Protein AF-A0A962X8R1-F1 (afdb_monomer_lite)

Foldseek 3Di:
DPPLVVQCVVPVVCPVVVVVLVVVLVVVCVVAVLSQLVSLLVCCVNPVVPHDCPGLLNCCLVCVVVLVVVLVVLVVVVVVVDDPPDQQDDQPVLLVQLVQFDPVQQPPVDDNRPRLLSSLLLSVLSCVLVVNDDDPSNVVSSVVSCVVPVSSNRSSNSSNNSNSSSPPDPPD

pLDDT: mean 87.96, std 12.09, range [35.25, 98.38]

Structure (mmCIF, N/CA/C/O backbone):
data_AF-A0A962X8R1-F1
#
_entry.id   AF-A0A962X8R1-F1
#
loop_
_atom_site.group_PDB
_atom_site.id
_atom_site.type_symbol
_atom_site.label_atom_id
_atom_site.label_alt_id
_atom_site.label_comp_id
_atom_site.label_asym_id
_atom_site.label_entity_id
_atom_site.label_seq_id
_atom_site.pdbx_PDB_ins_code
_atom_site.Cartn_x
_atom_site.Cartn_y
_atom_site.Cartn_z
_atom_site.occupancy
_atom_site.B_is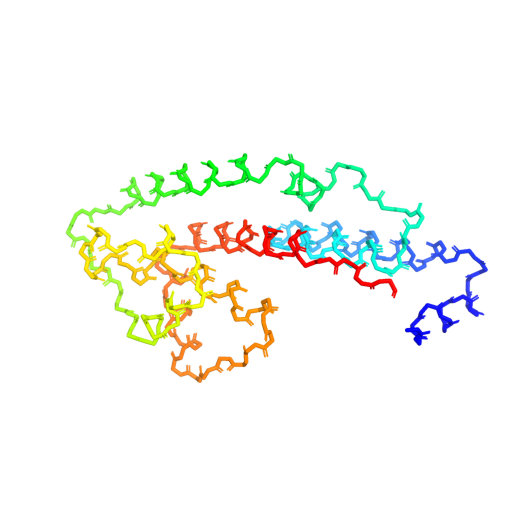o_or_equiv
_atom_site.auth_seq_id
_atom_site.auth_comp_id
_atom_site.auth_asym_id
_atom_site.auth_atom_id
_atom_site.pdbx_PDB_model_num
ATOM 1 N N . SER A 1 1 ? -24.351 4.141 10.937 1.00 50.09 1 SER A N 1
ATOM 2 C CA . SER A 1 1 ? -25.273 4.051 12.088 1.00 50.09 1 SER A CA 1
ATOM 3 C C . SER A 1 1 ? -26.115 2.765 12.162 1.00 50.09 1 SER A C 1
ATOM 5 O O . SER A 1 1 ? -26.732 2.563 13.192 1.00 50.09 1 SER A O 1
ATOM 7 N N . GLY A 1 2 ? -26.139 1.856 11.169 1.00 61.88 2 GLY A N 1
ATOM 8 C CA . GLY A 1 2 ? -26.997 0.649 11.235 1.00 61.88 2 GLY A CA 1
ATOM 9 C C . GLY A 1 2 ? -26.432 -0.551 12.012 1.00 61.88 2 GLY A C 1
ATOM 10 O O . GLY A 1 2 ? -27.167 -1.223 12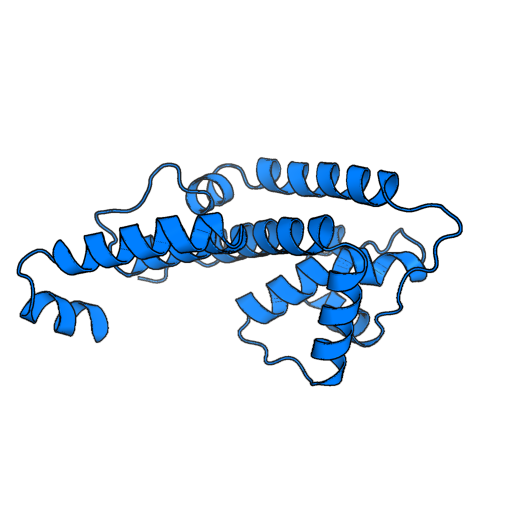.723 1.00 61.88 2 GLY A O 1
ATOM 11 N N . LEU A 1 3 ? -25.124 -0.814 11.910 1.00 58.62 3 LEU A N 1
ATOM 12 C CA . LEU A 1 3 ? -24.514 -2.001 12.521 1.00 58.62 3 LEU A CA 1
ATOM 13 C C . LEU A 1 3 ? -24.439 -1.889 14.053 1.00 58.62 3 LEU A C 1
ATOM 15 O O . LEU A 1 3 ? -24.812 -2.814 14.752 1.00 58.62 3 LEU A O 1
ATOM 19 N N . GLN A 1 4 ? -24.021 -0.739 14.581 1.00 55.81 4 GLN A N 1
ATOM 20 C CA . GLN A 1 4 ? -23.854 -0.523 16.024 1.00 55.81 4 GLN A CA 1
ATOM 21 C C . GLN A 1 4 ? -25.182 -0.629 16.797 1.00 55.81 4 GLN A C 1
ATOM 23 O O . GLN A 1 4 ? -25.224 -1.244 17.855 1.00 55.81 4 GLN A O 1
ATOM 28 N N . ALA A 1 5 ? -26.273 -0.099 16.229 1.00 61.47 5 ALA A N 1
ATOM 29 C CA . ALA A 1 5 ? -27.613 -0.204 16.805 1.00 61.47 5 ALA A CA 1
ATOM 30 C C . ALA A 1 5 ? -28.129 -1.653 16.803 1.00 61.47 5 ALA A C 1
ATOM 32 O O . ALA A 1 5 ? -28.605 -2.130 17.825 1.00 61.47 5 ALA A O 1
ATOM 33 N N . ALA A 1 6 ? -27.947 -2.380 15.694 1.00 60.59 6 ALA A N 1
ATOM 34 C CA . ALA A 1 6 ? -28.321 -3.793 15.604 1.00 60.59 6 ALA A CA 1
ATOM 35 C C . ALA A 1 6 ? -27.507 -4.695 16.556 1.00 60.59 6 ALA A C 1
ATOM 37 O O . ALA A 1 6 ? -27.983 -5.741 16.984 1.00 60.59 6 ALA A O 1
ATOM 38 N N . LEU A 1 7 ? -26.274 -4.300 16.883 1.00 56.59 7 LEU A N 1
ATOM 39 C CA . LEU A 1 7 ? -25.397 -5.035 17.796 1.00 56.59 7 LEU A CA 1
ATOM 40 C C . LEU A 1 7 ? -25.708 -4.754 19.274 1.00 56.59 7 LEU A C 1
ATOM 42 O O . LEU A 1 7 ? -25.634 -5.674 20.085 1.00 56.59 7 LEU A O 1
ATOM 46 N N . ALA A 1 8 ? -26.103 -3.524 19.613 1.00 59.22 8 ALA A N 1
ATOM 47 C CA . ALA A 1 8 ? -26.504 -3.141 20.969 1.00 59.22 8 ALA A CA 1
ATOM 48 C C . ALA A 1 8 ? -27.806 -3.826 21.436 1.00 59.22 8 ALA A C 1
ATOM 50 O O . ALA A 1 8 ? -28.023 -3.982 22.633 1.00 59.22 8 ALA A O 1
ATOM 51 N N . GLU A 1 9 ? -28.663 -4.270 20.509 1.00 59.50 9 GLU A N 1
ATOM 52 C CA . GLU A 1 9 ? -29.894 -5.014 20.826 1.00 59.50 9 GLU A CA 1
ATOM 53 C C . GLU A 1 9 ? -29.645 -6.474 21.256 1.00 59.50 9 GLU A C 1
ATOM 55 O O . GLU A 1 9 ? -30.523 -7.091 21.859 1.00 59.50 9 GLU A O 1
ATOM 60 N N . ILE A 1 10 ? -28.469 -7.039 20.958 1.00 57.94 10 ILE A N 1
ATOM 61 C CA . ILE A 1 10 ? -28.129 -8.449 21.234 1.00 57.94 10 ILE A CA 1
ATOM 62 C C . ILE A 1 10 ? -27.206 -8.579 22.454 1.00 57.94 10 ILE A C 1
ATOM 64 O O . ILE A 1 10 ? -27.212 -9.611 23.125 1.00 57.94 10 ILE A O 1
ATOM 68 N N . ASP A 1 11 ? -26.421 -7.543 22.748 1.00 58.12 11 ASP A N 1
ATOM 69 C CA . ASP A 1 11 ? -25.412 -7.558 23.798 1.00 58.12 11 ASP A CA 1
ATOM 70 C C . ASP A 1 11 ? -25.280 -6.167 24.423 1.00 58.12 11 ASP A C 1
ATOM 72 O O . ASP A 1 11 ? -24.819 -5.223 23.780 1.00 58.12 11 ASP A O 1
ATOM 76 N N . THR A 1 12 ? -25.718 -6.047 25.676 1.00 58.16 12 THR A N 1
ATOM 77 C CA . THR A 1 12 ? -26.008 -4.776 26.359 1.00 58.16 12 THR A CA 1
ATOM 78 C C . THR A 1 12 ? -24.807 -3.821 26.445 1.00 58.16 12 THR A C 1
ATOM 80 O O . THR A 1 12 ? -25.022 -2.618 26.543 1.00 58.16 12 THR A O 1
ATOM 83 N N . ASP A 1 13 ? -23.572 -4.335 26.334 1.00 61.31 13 ASP A N 1
ATOM 84 C CA . ASP A 1 13 ? -22.315 -3.557 26.341 1.00 61.31 13 ASP A CA 1
ATOM 85 C C . ASP A 1 13 ? -21.414 -3.806 25.105 1.00 61.31 13 ASP A C 1
ATOM 87 O O . ASP A 1 13 ? -20.296 -3.285 25.017 1.00 61.31 13 ASP A O 1
ATOM 91 N N . GLY A 1 14 ? -21.870 -4.609 24.134 1.00 70.12 14 GLY A N 1
ATOM 92 C CA . GLY A 1 14 ? -21.111 -4.951 22.922 1.00 70.12 14 GLY A CA 1
ATOM 93 C C . GLY A 1 14 ? -19.829 -5.772 23.148 1.00 70.12 14 GLY A C 1
ATOM 94 O O . GLY A 1 14 ? -18.993 -5.851 22.244 1.00 70.12 14 GLY A O 1
ATOM 95 N N . GLU A 1 15 ? -19.652 -6.382 24.322 1.00 79.50 15 GLU A N 1
ATOM 96 C CA . GLU A 1 15 ? -18.488 -7.197 24.699 1.00 79.50 15 GLU A CA 1
ATOM 97 C C . GLU A 1 15 ? -18.299 -8.444 23.828 1.00 79.50 15 GLU A C 1
ATOM 99 O O . GLU A 1 15 ? -17.192 -8.745 23.379 1.00 79.50 15 GLU A O 1
ATOM 104 N N . ILE A 1 16 ? -19.376 -9.168 23.536 1.00 80.94 16 ILE A N 1
ATOM 105 C CA . ILE A 1 16 ? -19.388 -10.337 22.655 1.00 80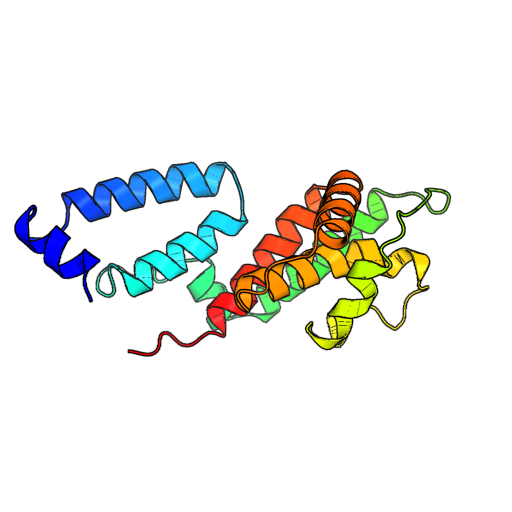.94 16 ILE A CA 1
ATOM 106 C C . ILE A 1 16 ? -18.917 -9.913 21.267 1.00 80.94 16 ILE A C 1
ATOM 108 O O . ILE A 1 16 ? -18.019 -10.528 20.694 1.00 80.94 16 ILE A O 1
ATOM 112 N N . VAL A 1 17 ? -19.460 -8.821 20.739 1.00 82.00 17 VAL A N 1
ATOM 113 C CA . VAL A 1 17 ? -19.092 -8.316 19.412 1.00 82.00 17 VAL A CA 1
ATOM 114 C C . VAL A 1 17 ? -17.636 -7.869 19.389 1.00 82.00 17 VAL A C 1
ATOM 116 O O . VAL A 1 17 ? -16.892 -8.225 18.472 1.00 82.00 17 VAL A O 1
ATOM 119 N N . PHE A 1 18 ? -17.213 -7.119 20.403 1.00 85.81 18 PHE A N 1
ATOM 120 C CA . PHE A 1 18 ? -15.839 -6.661 20.520 1.00 85.81 18 PHE A CA 1
ATOM 121 C C . PHE A 1 18 ? -14.864 -7.835 20.657 1.00 85.81 18 PHE A C 1
ATOM 123 O O . PHE A 1 18 ? -13.834 -7.844 19.990 1.00 85.81 18 PHE A O 1
ATOM 130 N N . SER A 1 19 ? -15.192 -8.868 21.436 1.00 86.12 19 SER A N 1
ATOM 131 C CA . SER A 1 19 ? -14.353 -10.066 21.580 1.00 86.12 19 SER A CA 1
ATOM 132 C C . SER A 1 19 ? -14.230 -10.863 20.273 1.00 86.12 19 SER A C 1
ATOM 134 O O . SER A 1 19 ? -13.137 -11.323 19.924 1.00 86.12 19 SER A O 1
ATOM 136 N N . VAL A 1 20 ? -15.313 -10.966 19.490 1.00 87.50 20 VAL A N 1
ATOM 137 C CA . VAL A 1 20 ? -15.279 -11.553 18.140 1.00 87.50 20 VAL A CA 1
ATOM 138 C C . VAL A 1 20 ? -14.415 -10.705 17.208 1.00 87.50 20 VAL A C 1
ATOM 140 O O . VAL A 1 20 ? -13.609 -11.260 16.456 1.00 87.50 20 VAL A O 1
ATOM 143 N N . PHE A 1 21 ? -14.545 -9.377 17.274 1.00 89.06 21 PHE A N 1
ATOM 144 C CA . PHE A 1 21 ? -13.721 -8.452 16.503 1.00 89.06 21 PHE A CA 1
ATOM 145 C C . PHE A 1 21 ? -12.235 -8.574 16.866 1.00 89.06 21 PHE A C 1
ATOM 147 O O . PHE A 1 21 ? -11.417 -8.712 15.963 1.00 89.06 21 PHE A O 1
ATOM 154 N N . GLN A 1 22 ? -11.877 -8.619 18.153 1.00 89.44 22 GLN A N 1
ATOM 155 C CA . GLN A 1 22 ? -10.490 -8.807 18.596 1.00 89.44 22 GLN A CA 1
ATOM 156 C C . GLN A 1 22 ? -9.928 -10.149 18.125 1.00 89.44 22 GLN A C 1
ATOM 158 O O . GLN A 1 22 ? -8.851 -10.209 17.536 1.00 89.44 22 GLN A O 1
ATOM 163 N N . SER A 1 23 ? -10.713 -11.219 18.255 1.00 87.25 23 SER A N 1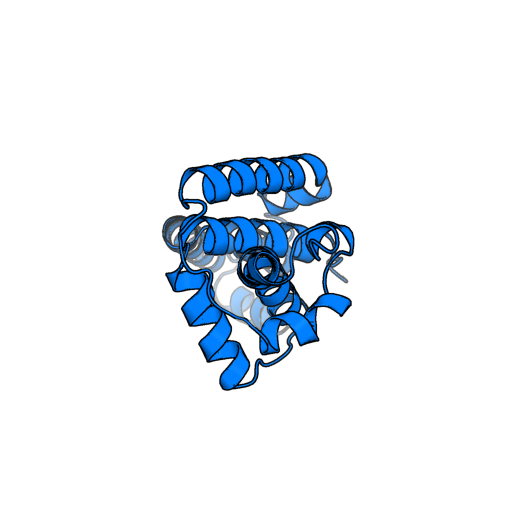
ATOM 164 C CA . SER A 1 23 ? -10.324 -12.538 17.749 1.00 87.25 23 SER A CA 1
ATOM 165 C C . SER A 1 23 ? -10.104 -12.534 16.230 1.00 87.25 23 SER A C 1
ATOM 167 O O . SER A 1 23 ? -9.243 -13.246 15.709 1.00 87.25 23 SER A O 1
ATOM 169 N N . PHE A 1 24 ? -10.907 -11.770 15.481 1.00 88.25 24 PHE A N 1
ATOM 170 C CA . PHE A 1 24 ? -10.696 -11.566 14.049 1.00 88.25 24 PHE A CA 1
ATOM 171 C C . PHE A 1 24 ? -9.423 -10.760 13.785 1.00 88.25 24 PHE A C 1
ATOM 173 O O . PHE A 1 24 ? -8.616 -11.194 12.964 1.00 88.25 24 PHE A O 1
ATOM 180 N N . HIS A 1 25 ? -9.239 -9.644 14.489 1.00 87.38 25 HIS A N 1
ATOM 181 C CA . HIS A 1 25 ? -8.090 -8.759 14.366 1.00 87.38 25 HIS A CA 1
ATOM 182 C C . HIS A 1 25 ? -6.780 -9.534 14.547 1.00 87.38 25 HIS A C 1
ATOM 184 O O . HIS A 1 25 ? -5.948 -9.536 13.643 1.00 87.38 25 HIS A O 1
ATOM 190 N N . GLU A 1 26 ? -6.636 -10.287 15.638 1.00 87.06 26 GLU A N 1
ATOM 191 C CA . GLU A 1 26 ? -5.444 -11.100 15.913 1.00 87.06 26 GLU A CA 1
ATOM 192 C C . GLU A 1 26 ? -5.145 -12.089 14.777 1.00 87.06 26 GLU A C 1
ATOM 194 O O . GLU A 1 26 ? -4.027 -12.152 14.258 1.00 87.06 26 GLU A O 1
ATOM 199 N N . ARG A 1 27 ? -6.160 -12.835 14.318 1.00 86.94 27 ARG A N 1
ATOM 200 C CA . ARG A 1 27 ? -5.988 -13.817 13.233 1.00 86.94 27 ARG A CA 1
ATOM 201 C C . ARG A 1 27 ? -5.671 -13.167 11.889 1.00 86.94 27 ARG A C 1
ATOM 203 O O . ARG A 1 27 ? -4.901 -13.730 11.108 1.00 86.94 27 ARG A O 1
ATOM 210 N N . ALA A 1 28 ? -6.303 -12.038 11.579 1.00 86.06 28 ALA A N 1
ATOM 211 C CA . ALA A 1 28 ? -6.134 -11.339 10.311 1.00 86.06 28 ALA A CA 1
ATOM 212 C C . ALA A 1 28 ? -4.741 -10.700 10.222 1.00 86.06 28 ALA A C 1
ATOM 214 O O . ALA A 1 28 ? -4.046 -10.884 9.217 1.00 86.06 28 ALA A O 1
ATOM 215 N N . SER A 1 29 ? -4.301 -10.062 11.308 1.00 84.31 29 SER A N 1
ATOM 216 C CA . SER A 1 29 ? -2.996 -9.406 11.438 1.00 84.31 29 SER A CA 1
ATOM 217 C C . SER A 1 29 ? -1.814 -10.370 11.341 1.00 84.31 29 SER A C 1
ATOM 219 O O . SER A 1 29 ? -0.774 -10.003 10.800 1.00 84.31 29 SER A O 1
ATOM 221 N N . VAL A 1 30 ? -1.969 -11.624 11.785 1.00 84.06 30 VAL A N 1
ATOM 222 C CA . VAL A 1 30 ? -0.951 -12.676 11.578 1.00 84.06 30 VAL A CA 1
ATOM 223 C C . VAL A 1 30 ? -0.857 -13.096 10.107 1.00 84.06 30 VAL A C 1
ATOM 225 O O . VAL A 1 30 ? 0.210 -13.475 9.630 1.00 84.06 30 VAL A O 1
ATOM 228 N N . ARG A 1 31 ? -1.968 -13.048 9.361 1.00 83.44 31 ARG A N 1
ATOM 229 C CA . ARG A 1 31 ? -2.010 -13.527 7.970 1.00 83.44 31 ARG A CA 1
ATOM 230 C C . ARG A 1 31 ? -1.481 -12.514 6.966 1.00 83.44 31 ARG A C 1
ATOM 232 O O . ARG A 1 31 ? -0.877 -12.929 5.977 1.00 83.44 31 ARG A O 1
ATOM 239 N N . ARG A 1 32 ? -1.773 -11.220 7.146 1.00 83.06 32 ARG A N 1
ATOM 240 C CA . ARG A 1 32 ? -1.277 -10.148 6.267 1.00 83.06 32 ARG A CA 1
ATOM 241 C C . ARG A 1 32 ? -0.986 -8.875 7.069 1.00 83.06 32 ARG A C 1
ATOM 243 O O . ARG A 1 32 ? -1.875 -8.445 7.800 1.00 83.06 32 ARG A O 1
ATOM 250 N N . PRO A 1 33 ? 0.171 -8.220 6.862 1.00 84.00 33 PRO A N 1
ATOM 251 C CA . PRO A 1 33 ? 0.549 -7.024 7.620 1.00 84.00 33 PRO A CA 1
ATOM 252 C C . PRO A 1 33 ? -0.471 -5.880 7.533 1.00 84.00 33 PRO A C 1
ATOM 254 O O . PRO A 1 33 ? -0.809 -5.282 8.547 1.00 84.00 33 PRO A O 1
ATOM 257 N N . TYR A 1 34 ? -1.047 -5.638 6.349 1.00 86.50 34 TYR A N 1
ATOM 258 C CA . TYR A 1 34 ? -2.010 -4.551 6.128 1.00 86.50 34 TYR A CA 1
ATOM 259 C C . TYR A 1 34 ? -3.313 -4.679 6.941 1.00 86.50 34 TYR A C 1
ATOM 261 O O . TYR A 1 34 ? -4.057 -3.704 7.057 1.00 86.50 34 TYR A O 1
ATOM 269 N N . TRP A 1 35 ? -3.625 -5.862 7.494 1.00 88.25 35 TRP A N 1
ATOM 270 C CA . TRP A 1 35 ? -4.818 -6.039 8.326 1.00 88.25 35 TRP A CA 1
ATOM 271 C C . TRP A 1 35 ? -4.728 -5.299 9.650 1.00 88.25 35 TRP A C 1
ATOM 273 O O . TRP A 1 35 ? -5.776 -4.909 10.151 1.00 88.25 35 TRP A O 1
ATOM 283 N N . LYS A 1 36 ? -3.527 -5.065 10.186 1.00 88.06 36 LYS A N 1
ATOM 284 C CA . LYS A 1 36 ? -3.356 -4.344 11.451 1.00 88.06 36 LYS A CA 1
ATOM 285 C C . LYS A 1 36 ? -3.933 -2.938 11.363 1.00 88.06 36 LYS A C 1
ATOM 287 O O . LYS A 1 36 ? -4.894 -2.629 12.054 1.00 88.06 36 LYS A O 1
ATOM 292 N N . ALA A 1 37 ? -3.446 -2.129 10.424 1.00 87.31 37 ALA A N 1
ATOM 293 C CA . ALA A 1 37 ? -3.940 -0.767 10.244 1.00 87.31 37 ALA A CA 1
ATOM 294 C C . ALA A 1 37 ? -5.414 -0.695 9.817 1.00 87.31 37 ALA A C 1
ATOM 296 O O . ALA A 1 37 ? -6.130 0.212 10.238 1.00 87.31 37 ALA A O 1
ATOM 297 N N . LEU A 1 38 ? -5.896 -1.652 9.012 1.00 89.00 38 LEU A N 1
ATOM 298 C CA . LEU A 1 38 ? -7.322 -1.738 8.680 1.00 89.00 38 LEU A CA 1
ATOM 299 C C . LEU A 1 38 ? -8.177 -2.051 9.909 1.00 89.00 38 LEU A C 1
ATOM 301 O O . LEU A 1 38 ? -9.243 -1.464 10.068 1.00 89.00 38 LEU A O 1
ATOM 305 N N . CYS A 1 39 ? -7.733 -2.969 10.765 1.00 90.25 39 CYS A N 1
ATOM 306 C CA . CYS A 1 39 ? -8.444 -3.305 11.990 1.00 90.25 39 CYS A CA 1
ATOM 307 C C . CYS A 1 39 ? -8.375 -2.161 12.998 1.00 90.25 39 CYS A C 1
ATOM 309 O O . CYS A 1 39 ? -9.413 -1.827 13.551 1.00 90.25 39 CYS A O 1
ATOM 311 N N . ASP A 1 40 ? -7.229 -1.499 13.166 1.00 89.38 40 ASP A N 1
ATOM 312 C CA . ASP A 1 40 ? -7.121 -0.280 13.976 1.00 89.38 40 ASP A CA 1
ATOM 313 C C . ASP A 1 40 ? -8.133 0.775 13.498 1.00 89.38 40 ASP A C 1
ATOM 315 O O . ASP A 1 40 ? -8.910 1.309 14.289 1.00 89.38 40 ASP A O 1
ATOM 319 N N . TRP A 1 41 ? -8.200 1.009 12.182 1.00 89.25 41 TRP A N 1
ATOM 320 C CA . TRP A 1 41 ? -9.142 1.956 11.582 1.00 89.25 41 TRP A CA 1
ATOM 321 C C . TRP A 1 41 ? -10.608 1.540 11.771 1.00 89.25 41 TRP A C 1
ATOM 323 O O . TRP A 1 41 ? -11.461 2.375 12.066 1.00 89.25 41 TRP A O 1
ATOM 333 N N . LEU A 1 42 ? -10.927 0.250 11.628 1.00 88.94 42 LEU A N 1
ATOM 334 C CA . LEU A 1 42 ? -12.273 -0.272 11.888 1.00 88.94 42 LEU A CA 1
ATOM 335 C C . LEU A 1 42 ? -12.640 -0.171 13.371 1.00 88.94 42 LEU A C 1
ATOM 337 O O . LEU A 1 42 ? -13.777 0.173 13.689 1.00 88.94 42 LEU A O 1
ATOM 341 N N . GLN A 1 43 ? -11.693 -0.441 14.269 1.00 88.94 43 GLN A N 1
ATOM 342 C CA . GLN A 1 43 ? -11.893 -0.382 15.711 1.00 88.94 43 GLN A CA 1
ATOM 343 C C . GLN A 1 43 ? -12.215 1.041 16.158 1.00 88.94 43 GLN A C 1
ATOM 345 O O . GLN A 1 43 ? -13.193 1.231 16.872 1.00 88.94 43 GLN A O 1
ATOM 350 N N . GLU A 1 44 ? -11.475 2.041 15.671 1.00 88.00 44 GLU A N 1
ATOM 351 C CA . GLU A 1 44 ? -11.759 3.458 15.943 1.00 88.00 44 GLU A CA 1
ATOM 352 C C . GLU A 1 44 ? -13.171 3.879 15.502 1.00 88.00 44 GLU A C 1
ATOM 354 O O . GLU A 1 44 ? -13.780 4.741 16.131 1.00 88.00 44 GLU A O 1
ATOM 359 N N . ARG A 1 45 ? -13.718 3.263 14.444 1.00 85.00 45 ARG A N 1
ATOM 360 C CA . ARG A 1 45 ? -15.056 3.591 13.918 1.00 85.00 45 ARG A CA 1
ATOM 361 C C . ARG A 1 45 ? -16.192 2.824 14.582 1.00 85.00 45 ARG A C 1
ATOM 363 O O . ARG A 1 45 ? -17.288 3.359 14.716 1.00 85.00 45 ARG A O 1
ATOM 370 N N . LEU A 1 46 ? -15.968 1.561 14.931 1.00 85.81 46 LEU A N 1
ATOM 371 C CA . LEU A 1 46 ? -16.999 0.687 15.499 1.00 85.81 46 LEU A CA 1
ATOM 372 C C . LEU A 1 46 ? -17.030 0.747 17.034 1.00 85.81 46 LEU A C 1
ATOM 374 O O . LEU A 1 46 ? -18.092 0.568 17.630 1.00 85.81 46 LEU A O 1
ATOM 378 N N . PHE A 1 47 ? -15.882 1.024 17.660 1.00 87.50 47 PHE A N 1
ATOM 379 C CA . PHE A 1 47 ? -15.666 0.994 19.108 1.00 87.50 47 PHE A CA 1
ATOM 380 C C . PHE A 1 47 ? -14.811 2.196 19.570 1.00 87.50 47 PHE A C 1
ATOM 382 O O . PHE A 1 47 ? -13.695 2.001 20.060 1.00 87.50 47 PHE A O 1
ATOM 389 N N . PRO A 1 48 ? -15.303 3.444 19.433 1.00 82.44 48 PRO A N 1
ATOM 390 C CA . PRO A 1 48 ? -14.515 4.654 19.704 1.00 82.44 48 PRO A CA 1
ATOM 391 C C . PRO A 1 48 ? -13.947 4.712 21.133 1.00 82.44 48 PRO A C 1
ATOM 393 O O . PRO A 1 48 ? -12.793 5.088 21.320 1.00 82.44 48 PRO A O 1
ATOM 396 N N . GLU A 1 49 ? -14.697 4.230 22.129 1.00 84.06 49 GLU A N 1
ATOM 397 C CA . GLU A 1 49 ? -14.269 4.169 23.540 1.00 84.06 49 GLU A CA 1
ATOM 398 C C . GLU A 1 49 ? -13.175 3.122 23.818 1.00 84.06 49 GLU A C 1
ATOM 400 O O . GLU A 1 49 ? -12.627 3.050 24.916 1.00 84.06 49 GLU A O 1
ATOM 405 N N . ARG A 1 50 ? -12.860 2.273 22.833 1.00 82.88 50 ARG A N 1
ATOM 406 C CA . ARG A 1 50 ? -11.880 1.184 22.948 1.00 82.88 50 ARG A CA 1
ATOM 407 C C . ARG A 1 50 ? -10.724 1.351 21.967 1.00 82.88 50 ARG A C 1
ATOM 409 O O . ARG A 1 50 ? -10.097 0.358 21.609 1.00 82.88 50 ARG A O 1
ATOM 416 N N . ALA A 1 51 ? -10.447 2.563 21.488 1.00 75.69 51 ALA A N 1
ATOM 417 C CA . ALA A 1 51 ? -9.350 2.808 20.553 1.00 75.69 51 ALA A CA 1
ATOM 418 C C . ALA A 1 51 ? -7.988 2.369 21.131 1.00 75.69 51 ALA A C 1
ATOM 420 O O . ALA A 1 51 ? -7.716 2.529 22.322 1.00 75.69 51 ALA A O 1
ATOM 421 N N . LEU A 1 52 ? -7.114 1.819 20.282 1.00 76.62 52 LEU A N 1
ATOM 422 C CA . LEU A 1 52 ? -5.778 1.376 20.685 1.00 76.62 52 LEU A CA 1
ATOM 423 C C . LEU A 1 52 ? -4.801 2.564 20.671 1.00 76.62 52 LEU A C 1
ATOM 425 O O . LEU A 1 52 ? -4.433 3.031 19.591 1.00 76.62 52 LEU A O 1
ATOM 429 N N . PRO A 1 53 ? -4.296 3.032 21.829 1.00 70.12 53 PRO A N 1
ATOM 430 C CA . PRO A 1 53 ? -3.433 4.214 21.876 1.00 70.12 53 PRO A CA 1
ATOM 431 C C . PRO A 1 53 ? -2.095 4.022 21.144 1.00 70.12 53 PRO A C 1
ATOM 433 O O . PRO A 1 53 ? -1.496 5.001 20.699 1.00 70.12 53 PRO A O 1
ATOM 436 N N . ASN A 1 54 ? -1.649 2.773 20.973 1.00 78.62 54 ASN A N 1
ATOM 437 C CA . ASN A 1 54 ? -0.383 2.409 20.330 1.00 78.62 54 ASN A CA 1
ATOM 438 C C . ASN A 1 54 ? -0.565 1.500 19.097 1.00 78.62 54 ASN A C 1
ATOM 440 O O . ASN A 1 54 ? 0.355 0.761 18.754 1.00 78.62 54 ASN A O 1
ATOM 444 N N . GLY A 1 55 ? -1.737 1.522 18.451 1.00 83.00 55 GLY A N 1
ATOM 445 C CA . GLY A 1 55 ? -1.935 0.835 17.166 1.00 83.00 55 GLY A CA 1
ATOM 446 C C . GLY A 1 55 ? -1.025 1.393 16.061 1.00 83.00 55 GLY A C 1
ATOM 447 O O . GLY A 1 55 ? -0.536 2.524 16.164 1.00 83.00 55 GLY A O 1
ATOM 448 N N . GLU A 1 56 ? -0.823 0.633 14.982 1.00 84.50 56 GLU A N 1
ATOM 449 C CA . GLU A 1 56 ? -0.042 1.077 13.815 1.00 84.50 56 GLU A CA 1
ATOM 450 C C . GLU A 1 56 ? -0.606 2.379 13.232 1.00 84.50 56 GLU A C 1
ATOM 452 O O . GLU A 1 56 ? 0.154 3.266 12.838 1.00 84.50 56 GLU A O 1
ATOM 457 N N . LEU A 1 57 ? -1.932 2.542 13.258 1.00 88.81 57 LEU A N 1
ATOM 458 C CA . LEU A 1 57 ? -2.596 3.760 12.794 1.00 88.81 57 LEU A CA 1
ATOM 459 C C . LEU A 1 57 ? -2.302 4.980 13.689 1.00 88.81 57 LEU A C 1
ATOM 461 O O . LEU A 1 57 ? -2.071 6.081 13.189 1.00 88.81 57 LEU A O 1
ATOM 465 N N . SER A 1 58 ? -2.253 4.789 15.012 1.00 87.06 58 SER A N 1
ATOM 466 C CA . SER A 1 58 ? -1.877 5.841 15.971 1.00 87.06 58 SER A CA 1
ATOM 467 C C . SER A 1 58 ? -0.415 6.263 15.785 1.00 87.06 58 SER A C 1
ATOM 469 O O . SER A 1 58 ? -0.102 7.457 15.753 1.00 87.06 58 SER A O 1
ATOM 471 N N . ILE A 1 59 ? 0.481 5.290 15.582 1.00 87.69 59 ILE A N 1
ATOM 472 C CA . ILE A 1 59 ? 1.897 5.544 15.284 1.00 87.69 59 ILE A CA 1
ATOM 473 C C . ILE A 1 59 ? 2.028 6.349 13.989 1.00 87.69 59 ILE A C 1
ATOM 475 O O . ILE A 1 59 ? 2.729 7.359 13.979 1.00 87.69 59 ILE A O 1
ATOM 479 N N . ALA A 1 60 ? 1.312 5.962 12.932 1.00 91.12 60 ALA A N 1
ATOM 480 C CA . ALA A 1 60 ? 1.339 6.649 11.643 1.00 91.12 60 ALA A CA 1
ATOM 481 C C . ALA A 1 60 ? 0.917 8.122 11.730 1.00 91.12 60 ALA A C 1
ATOM 483 O O . ALA A 1 60 ? 1.521 8.972 11.082 1.00 91.12 60 ALA A O 1
ATOM 484 N N . ARG A 1 61 ? -0.081 8.444 12.562 1.00 90.44 61 ARG A N 1
ATOM 485 C CA . ARG A 1 61 ? -0.520 9.834 12.784 1.00 90.44 61 ARG A CA 1
ATOM 486 C C . ARG A 1 61 ? 0.494 10.654 13.578 1.00 90.44 61 ARG A C 1
ATOM 488 O O . ARG A 1 61 ? 0.653 11.844 13.325 1.00 90.44 61 ARG A O 1
ATOM 495 N N . ARG A 1 62 ? 1.164 10.038 14.556 1.00 90.62 62 ARG A N 1
ATOM 496 C CA . ARG A 1 62 ? 2.114 10.722 15.452 1.00 90.62 62 ARG A CA 1
ATOM 497 C C . ARG A 1 62 ? 3.506 10.873 14.846 1.00 90.62 62 ARG A C 1
ATOM 499 O O . ARG A 1 62 ? 4.188 11.851 15.135 1.00 90.62 62 ARG A O 1
ATOM 506 N N . CYS A 1 63 ? 3.942 9.887 14.072 1.00 91.00 63 CYS A N 1
ATOM 507 C CA . CYS A 1 63 ? 5.291 9.794 13.528 1.00 91.00 63 CYS A CA 1
ATOM 508 C C . CYS A 1 63 ? 5.269 9.137 12.133 1.00 91.00 63 CYS A C 1
ATOM 510 O O . CYS A 1 63 ? 5.757 8.017 11.969 1.00 91.00 63 CYS A O 1
ATOM 512 N N . PRO A 1 64 ? 4.702 9.805 11.110 1.00 91.38 64 PRO A N 1
ATOM 513 C CA . PRO A 1 64 ? 4.632 9.249 9.756 1.00 91.38 64 PRO A CA 1
ATOM 514 C C . PRO A 1 64 ? 6.023 8.964 9.172 1.00 91.38 64 PRO A C 1
ATOM 516 O O . PRO A 1 64 ? 6.221 7.945 8.512 1.00 91.38 64 PRO A O 1
ATOM 519 N N . SER A 1 65 ? 7.016 9.794 9.508 1.00 92.69 65 SER A N 1
ATOM 520 C CA . SER A 1 65 ? 8.405 9.634 9.068 1.00 92.69 65 SER A CA 1
ATOM 521 C C . SER A 1 65 ? 9.037 8.307 9.501 1.00 92.69 65 SER A C 1
ATOM 523 O O . SER A 1 65 ? 9.868 7.766 8.778 1.00 92.69 65 SER A O 1
ATOM 525 N N . PHE A 1 66 ? 8.629 7.733 10.639 1.00 91.56 66 PHE A N 1
ATOM 526 C CA . PHE A 1 66 ? 9.111 6.419 11.079 1.00 91.56 66 PHE A CA 1
ATOM 527 C C . PHE A 1 66 ? 8.668 5.291 10.136 1.00 91.56 66 PHE A C 1
ATOM 529 O O . PHE A 1 66 ? 9.419 4.350 9.883 1.00 91.56 66 PHE A O 1
ATOM 536 N N . LEU A 1 67 ? 7.449 5.375 9.598 1.00 91.81 67 LEU A N 1
ATOM 537 C CA . LEU A 1 67 ? 6.960 4.423 8.600 1.00 91.81 67 LEU A CA 1
ATOM 538 C C . LEU A 1 67 ? 7.587 4.690 7.228 1.00 91.81 67 LEU A C 1
ATOM 540 O O . LEU A 1 67 ? 7.927 3.750 6.515 1.00 91.81 67 LEU A O 1
ATOM 544 N N . GLU A 1 68 ? 7.802 5.955 6.870 1.00 92.31 68 GLU A N 1
ATOM 545 C CA . GLU A 1 68 ? 8.498 6.318 5.630 1.00 92.31 68 GLU A CA 1
ATOM 546 C C . GLU A 1 68 ? 9.941 5.796 5.594 1.00 92.31 68 GLU A C 1
ATOM 548 O O . GLU A 1 68 ? 10.367 5.282 4.565 1.00 92.31 68 GLU A O 1
ATOM 553 N N . GLN A 1 69 ? 10.665 5.837 6.716 1.00 93.88 69 GLN A N 1
ATOM 554 C CA . GLN A 1 69 ? 12.014 5.263 6.830 1.00 93.88 69 GLN A CA 1
ATOM 555 C C . GLN A 1 69 ? 12.035 3.736 6.655 1.00 93.88 69 GLN A C 1
ATOM 557 O O . GLN A 1 69 ? 13.014 3.174 6.154 1.00 93.88 69 GLN A O 1
ATOM 562 N N . GLN A 1 70 ? 10.957 3.045 7.041 1.00 94.56 70 GLN A N 1
ATOM 563 C CA . GLN A 1 70 ? 10.833 1.605 6.799 1.00 94.56 70 GLN A CA 1
ATOM 564 C C . GLN A 1 70 ? 10.690 1.292 5.311 1.00 94.56 70 GLN A C 1
ATOM 566 O O . GLN A 1 70 ? 11.245 0.295 4.858 1.00 94.56 70 GLN A O 1
ATOM 571 N N . VAL A 1 71 ? 10.018 2.150 4.535 1.00 95.69 71 VAL A N 1
ATOM 572 C CA . VAL A 1 71 ? 9.979 2.015 3.068 1.00 95.69 71 VAL A CA 1
ATOM 573 C C . VAL A 1 71 ? 11.389 2.081 2.489 1.00 95.69 71 VAL A C 1
ATOM 575 O O . VAL A 1 71 ? 11.746 1.238 1.673 1.00 95.69 71 VAL A O 1
ATOM 578 N N . ASP A 1 72 ? 12.200 3.038 2.939 1.00 94.38 72 ASP A N 1
ATOM 579 C CA . ASP A 1 72 ? 13.562 3.210 2.426 1.00 94.38 72 ASP A CA 1
ATOM 580 C C . ASP A 1 72 ? 14.443 1.994 2.774 1.00 94.38 72 ASP A C 1
ATOM 582 O O . ASP A 1 72 ? 15.227 1.525 1.951 1.00 94.38 72 ASP A O 1
ATOM 586 N N . SER A 1 73 ? 14.256 1.417 3.966 1.00 96.06 73 SER A N 1
ATOM 587 C CA . SER A 1 73 ? 14.931 0.175 4.372 1.00 96.06 73 SER A CA 1
ATOM 588 C C . SER A 1 73 ? 14.508 -1.015 3.501 1.00 96.06 73 SER A C 1
ATOM 590 O O . SER A 1 73 ? 15.360 -1.732 2.982 1.00 96.06 73 SER A O 1
ATOM 592 N N . LEU A 1 74 ? 13.203 -1.185 3.267 1.00 97.00 74 LEU A N 1
ATOM 593 C CA . LEU A 1 74 ? 12.663 -2.232 2.391 1.00 97.00 74 LEU A CA 1
ATOM 594 C C . LEU A 1 74 ? 13.137 -2.079 0.941 1.00 97.00 74 LEU A C 1
ATOM 596 O O . LEU A 1 74 ? 13.270 -3.074 0.230 1.00 97.00 74 LEU A O 1
ATOM 600 N N . GLU A 1 75 ? 13.397 -0.851 0.491 1.00 95.69 75 GLU A N 1
ATOM 601 C CA . GLU A 1 75 ? 13.899 -0.593 -0.858 1.00 95.69 75 GLU A CA 1
ATOM 602 C C . GLU A 1 75 ? 15.357 -1.029 -1.005 1.00 95.69 75 GLU A C 1
ATOM 604 O O . GLU A 1 75 ? 15.732 -1.596 -2.034 1.00 95.69 75 GLU A O 1
ATOM 609 N N . LEU A 1 76 ? 16.174 -0.818 0.030 1.00 94.88 76 LEU A N 1
ATOM 610 C CA . LEU A 1 76 ? 17.534 -1.354 0.070 1.00 94.88 76 LEU A CA 1
ATOM 611 C C . LEU A 1 76 ? 17.525 -2.883 0.052 1.00 94.88 76 LEU A C 1
ATOM 613 O O . LEU A 1 76 ? 18.342 -3.487 -0.638 1.00 94.88 76 LEU A O 1
ATOM 617 N N . GLU A 1 77 ? 16.587 -3.515 0.757 1.00 96.81 77 GLU A N 1
ATOM 618 C CA . GLU A 1 77 ? 16.451 -4.969 0.713 1.00 96.81 77 GLU A CA 1
ATOM 619 C C . GLU A 1 77 ? 15.980 -5.474 -0.656 1.00 96.81 77 GLU A C 1
ATOM 621 O O . GLU A 1 77 ? 16.523 -6.460 -1.145 1.00 96.81 77 GLU A O 1
ATOM 626 N N . LEU A 1 78 ? 15.021 -4.793 -1.300 1.00 96.12 78 LEU A N 1
ATOM 627 C CA . LEU A 1 78 ? 14.609 -5.078 -2.682 1.00 96.12 78 LEU A CA 1
ATOM 628 C C . LEU A 1 78 ? 15.834 -5.055 -3.604 1.00 96.12 78 LEU A C 1
ATOM 630 O O . LEU A 1 78 ? 16.075 -5.994 -4.354 1.00 96.12 78 LEU A O 1
ATOM 634 N N . LEU A 1 79 ? 16.642 -3.999 -3.518 1.00 92.69 79 LEU A N 1
ATOM 635 C CA . LEU A 1 79 ? 17.874 -3.878 -4.296 1.00 92.69 79 LEU A CA 1
ATOM 636 C C . LEU A 1 79 ? 18.904 -4.962 -3.964 1.00 92.69 79 LEU A C 1
ATOM 638 O O . LEU A 1 79 ? 19.636 -5.385 -4.850 1.00 92.69 79 LEU A O 1
ATOM 642 N N . GLY A 1 80 ? 18.968 -5.411 -2.711 1.00 93.19 80 GLY A N 1
ATOM 643 C CA . GLY A 1 80 ? 19.854 -6.498 -2.294 1.00 93.19 80 GLY A CA 1
ATOM 644 C C . GLY A 1 80 ? 19.394 -7.887 -2.746 1.00 93.19 80 GLY A C 1
ATOM 645 O O . GLY A 1 80 ? 20.218 -8.796 -2.806 1.00 93.19 80 GLY A O 1
ATOM 646 N N . ARG A 1 81 ? 18.101 -8.062 -3.050 1.00 94.19 81 ARG A N 1
ATOM 647 C CA . ARG A 1 81 ? 17.523 -9.331 -3.523 1.00 94.19 81 ARG A CA 1
ATOM 648 C C . ARG A 1 81 ? 17.616 -9.529 -5.036 1.00 94.19 81 ARG A C 1
ATOM 650 O O . ARG A 1 81 ? 17.522 -10.673 -5.470 1.00 94.19 81 ARG A O 1
ATOM 657 N N . HIS A 1 82 ? 17.775 -8.455 -5.808 1.00 92.44 82 HIS A N 1
ATOM 658 C CA . HIS A 1 82 ? 17.700 -8.494 -7.268 1.00 92.44 82 HIS A CA 1
ATOM 659 C C . HIS A 1 82 ? 18.997 -8.041 -7.931 1.00 92.44 82 HIS A C 1
ATOM 661 O O . HIS A 1 82 ? 19.516 -6.956 -7.661 1.00 92.44 82 HIS A O 1
ATOM 667 N N . ASP A 1 83 ? 19.477 -8.859 -8.861 1.00 83.19 83 ASP A N 1
ATOM 668 C CA . ASP A 1 83 ? 20.718 -8.614 -9.586 1.00 83.19 83 ASP A CA 1
ATOM 669 C C . ASP A 1 83 ? 20.526 -7.563 -10.692 1.00 83.19 83 ASP A C 1
ATOM 671 O O . ASP A 1 83 ? 19.431 -7.367 -11.224 1.00 83.19 83 ASP A O 1
ATOM 675 N N . ALA A 1 84 ? 21.621 -6.919 -11.112 1.00 75.44 84 ALA A N 1
ATOM 676 C CA . ALA A 1 84 ? 21.598 -5.922 -12.189 1.00 75.44 84 ALA A CA 1
ATOM 677 C C . ALA A 1 84 ? 21.156 -6.492 -13.555 1.00 75.44 84 ALA A C 1
ATOM 679 O O . ALA A 1 84 ? 20.670 -5.743 -14.400 1.00 75.44 84 ALA A O 1
ATOM 680 N N . GLU A 1 85 ? 21.311 -7.803 -13.756 1.00 80.31 85 GLU A N 1
ATOM 681 C CA . GLU A 1 85 ? 20.951 -8.515 -14.992 1.00 80.31 85 GLU A CA 1
ATOM 682 C C . GLU A 1 85 ? 19.546 -9.137 -14.938 1.00 80.31 85 GLU A C 1
ATOM 684 O O . GLU A 1 85 ? 19.078 -9.722 -15.920 1.00 80.31 85 GLU A O 1
ATOM 689 N N . GLU A 1 86 ? 18.858 -9.050 -13.796 1.00 90.00 86 GLU A N 1
ATOM 690 C CA . GLU A 1 86 ? 17.512 -9.590 -13.675 1.00 90.00 86 GLU A CA 1
ATOM 691 C C . GLU A 1 86 ? 16.534 -8.789 -14.538 1.00 90.00 86 GLU A C 1
ATOM 693 O O . GLU A 1 86 ? 16.585 -7.561 -14.626 1.00 90.00 86 GLU A O 1
ATOM 698 N N . LYS A 1 87 ? 15.604 -9.485 -15.196 1.00 91.12 87 LYS A N 1
ATOM 699 C CA . LYS A 1 87 ? 14.593 -8.822 -16.014 1.00 91.12 87 LYS A CA 1
ATOM 700 C C . LYS A 1 87 ? 13.445 -8.335 -15.135 1.00 91.12 87 LYS A C 1
ATOM 702 O O . LYS A 1 87 ? 12.591 -9.120 -14.729 1.00 91.12 87 LYS A O 1
ATOM 707 N N . TRP A 1 88 ? 13.383 -7.024 -14.931 1.00 94.38 88 TRP A N 1
ATOM 708 C CA . TRP A 1 88 ? 12.289 -6.393 -14.200 1.00 94.38 88 TRP A CA 1
ATOM 709 C C . TRP A 1 88 ? 10.997 -6.429 -15.035 1.00 94.38 88 TRP A C 1
ATOM 711 O O . TRP A 1 88 ? 11.033 -6.145 -16.239 1.00 94.38 88 TRP A O 1
ATOM 721 N N . PRO A 1 89 ? 9.851 -6.793 -14.434 1.00 94.31 89 PRO A N 1
ATOM 722 C CA . PRO A 1 89 ? 8.570 -6.806 -15.126 1.00 94.31 89 PRO A CA 1
ATOM 723 C C . PRO A 1 89 ? 8.141 -5.393 -15.534 1.00 94.31 89 PRO A C 1
ATOM 725 O O . PRO A 1 89 ? 8.294 -4.420 -14.793 1.00 94.31 89 PRO A O 1
ATOM 728 N N . GLU A 1 90 ? 7.544 -5.302 -16.718 1.00 93.00 90 GLU A N 1
ATOM 729 C CA . GLU A 1 90 ? 6.875 -4.090 -17.177 1.00 93.00 90 GLU A CA 1
ATOM 730 C C . GLU A 1 90 ? 5.590 -3.840 -16.369 1.00 93.00 90 GLU A C 1
ATOM 732 O O . GLU A 1 90 ? 5.034 -4.746 -15.745 1.00 93.00 90 GLU A O 1
ATOM 737 N N . GLY A 1 91 ? 5.096 -2.604 -16.394 1.00 92.44 91 GLY A N 1
ATOM 738 C CA . GLY A 1 91 ? 3.826 -2.259 -15.758 1.00 92.44 91 GLY A CA 1
ATOM 739 C C . GLY A 1 91 ? 3.230 -0.998 -16.355 1.00 92.44 91 GLY A C 1
ATOM 740 O O . GLY A 1 91 ? 3.193 0.045 -15.706 1.00 92.44 91 GLY A O 1
ATOM 741 N N . ASN A 1 92 ? 2.835 -1.071 -17.624 1.00 93.75 92 ASN A N 1
ATOM 742 C CA . ASN A 1 92 ? 2.328 0.079 -18.368 1.00 93.75 92 ASN A CA 1
ATOM 743 C C . ASN A 1 92 ? 1.052 0.637 -17.732 1.00 93.75 92 ASN A C 1
ATOM 745 O O . ASN A 1 92 ? 0.899 1.857 -17.655 1.00 93.75 92 ASN A O 1
ATOM 749 N N . GLU A 1 93 ? 0.172 -0.228 -17.224 1.00 95.19 93 GLU A N 1
ATOM 750 C CA . GLU A 1 93 ? -1.029 0.204 -16.512 1.00 95.19 93 GLU A CA 1
ATOM 751 C C . GLU A 1 93 ? 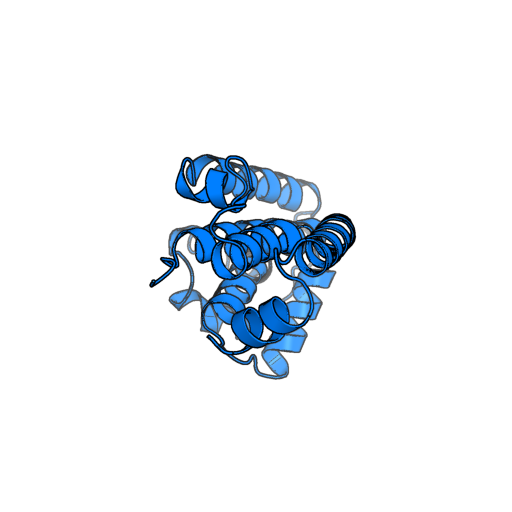-0.671 0.869 -15.181 1.00 95.19 93 GLU A C 1
ATOM 753 O O . GLU A 1 93 ? -1.194 1.947 -14.902 1.00 95.19 93 GLU A O 1
ATOM 758 N N . ILE A 1 94 ? 0.286 0.334 -14.411 1.00 95.38 94 ILE A N 1
ATOM 759 C CA . ILE A 1 94 ? 0.785 0.990 -13.181 1.00 95.38 94 ILE A CA 1
ATOM 760 C C . ILE A 1 94 ? 1.247 2.419 -13.452 1.00 95.38 94 ILE A C 1
ATOM 762 O O . ILE A 1 94 ? 0.911 3.339 -12.699 1.00 95.38 94 ILE A O 1
ATOM 766 N N . MET A 1 95 ? 1.978 2.626 -14.549 1.00 94.81 95 MET A N 1
ATOM 767 C CA . MET A 1 95 ? 2.521 3.941 -14.890 1.00 94.81 95 MET A CA 1
ATOM 768 C C . MET A 1 95 ? 1.428 5.001 -15.116 1.00 94.81 95 MET A C 1
ATOM 770 O O . MET A 1 95 ? 1.675 6.190 -14.906 1.00 94.81 95 MET A O 1
ATOM 774 N N . ARG A 1 96 ? 0.204 4.598 -15.484 1.00 94.56 96 ARG A N 1
ATOM 775 C CA . ARG A 1 96 ? -0.935 5.512 -15.710 1.00 94.56 96 ARG A CA 1
ATOM 776 C C . ARG A 1 96 ? -1.519 6.072 -14.414 1.00 94.56 96 ARG A C 1
ATOM 778 O O . ARG A 1 96 ? -2.139 7.131 -14.444 1.00 94.56 96 ARG A O 1
ATOM 785 N N . TYR A 1 97 ? -1.289 5.403 -13.284 1.00 94.25 97 TYR A N 1
ATOM 786 C CA . TYR A 1 97 ? -1.822 5.791 -11.973 1.00 94.25 97 TYR A CA 1
ATOM 787 C C . TYR A 1 97 ? -0.824 6.575 -11.112 1.00 94.25 97 TYR A C 1
ATOM 789 O O . TYR A 1 97 ? -1.138 6.947 -9.981 1.00 94.25 97 TYR A O 1
ATOM 797 N N . LEU A 1 98 ? 0.369 6.889 -11.632 1.00 93.69 98 LEU A N 1
ATOM 798 C CA . LEU A 1 98 ? 1.407 7.571 -10.851 1.00 93.69 98 LEU A CA 1
ATOM 799 C C . LEU A 1 98 ? 1.023 8.983 -10.403 1.00 93.69 98 LEU A C 1
ATOM 801 O O . LEU A 1 98 ? 1.535 9.462 -9.394 1.00 93.69 98 LEU A O 1
ATOM 805 N N . SER A 1 99 ? 0.130 9.666 -11.121 1.00 92.94 99 SER A N 1
ATOM 806 C CA . SER A 1 99 ? -0.363 10.984 -10.703 1.00 92.94 99 SER A CA 1
ATOM 807 C C . SER A 1 99 ? -1.137 10.931 -9.382 1.00 92.94 99 SER A C 1
ATOM 809 O O . SER A 1 99 ? -1.164 11.932 -8.669 1.00 92.94 99 SER A O 1
ATOM 811 N N . GLY A 1 100 ? -1.712 9.772 -9.040 1.00 90.44 100 GLY A N 1
ATOM 812 C CA . GLY A 1 100 ? -2.477 9.550 -7.814 1.00 90.44 100 GLY A CA 1
ATOM 813 C C . GLY A 1 100 ? -1.632 9.262 -6.570 1.00 90.44 100 GLY A C 1
ATOM 814 O O . GLY A 1 100 ? -2.166 9.296 -5.462 1.00 90.44 100 GLY A O 1
ATOM 815 N N . ILE A 1 101 ? -0.330 8.996 -6.724 1.00 94.56 101 ILE A N 1
ATOM 816 C CA . ILE A 1 101 ? 0.577 8.705 -5.601 1.00 94.56 101 ILE A CA 1
ATOM 817 C C . ILE A 1 101 ? 1.511 9.884 -5.302 1.00 94.56 101 ILE A C 1
ATOM 819 O O . ILE A 1 101 ? 1.709 10.771 -6.145 1.00 94.56 101 ILE A O 1
ATOM 823 N N . ASP A 1 102 ? 2.098 9.868 -4.102 1.00 91.12 102 ASP A N 1
ATOM 824 C CA . ASP A 1 102 ? 3.068 10.860 -3.623 1.00 91.12 102 ASP A CA 1
ATOM 825 C C . ASP A 1 102 ? 4.209 11.072 -4.643 1.00 91.12 102 ASP A C 1
ATOM 827 O O . ASP A 1 102 ? 4.794 10.084 -5.100 1.00 91.12 102 ASP A O 1
ATOM 831 N N . PRO A 1 103 ? 4.551 12.326 -5.009 1.00 92.50 103 PRO A N 1
ATOM 832 C CA . PRO A 1 103 ? 5.625 12.631 -5.955 1.00 92.50 103 PRO A CA 1
ATOM 833 C C . PRO A 1 103 ? 6.970 11.956 -5.663 1.00 92.50 103 PRO A C 1
ATOM 835 O O . PRO A 1 103 ? 7.631 11.503 -6.601 1.00 92.50 103 PRO A O 1
ATOM 838 N N . ASN A 1 104 ? 7.352 11.837 -4.392 1.00 89.88 104 ASN A N 1
ATOM 839 C CA . ASN A 1 104 ? 8.595 11.199 -3.961 1.00 89.88 104 ASN A CA 1
ATOM 840 C C . ASN A 1 104 ? 8.556 9.681 -4.186 1.00 89.88 104 ASN A C 1
ATOM 842 O O . ASN A 1 104 ? 9.582 9.070 -4.479 1.00 89.88 104 ASN A O 1
ATOM 846 N N . ARG A 1 105 ? 7.364 9.073 -4.144 1.00 93.81 105 ARG A N 1
ATOM 847 C CA . ARG A 1 105 ? 7.144 7.633 -4.371 1.00 93.81 105 ARG A CA 1
ATOM 848 C C . ARG A 1 105 ? 6.840 7.280 -5.834 1.00 93.81 105 ARG A C 1
ATOM 850 O O . ARG A 1 105 ? 6.555 6.129 -6.146 1.00 93.81 105 ARG A O 1
ATOM 857 N N . ARG A 1 106 ? 6.947 8.244 -6.761 1.00 94.81 106 ARG A N 1
ATOM 858 C CA . ARG A 1 106 ? 6.869 8.009 -8.225 1.00 94.81 106 ARG A CA 1
ATOM 859 C C . ARG A 1 106 ? 8.187 7.551 -8.838 1.00 94.81 106 ARG A C 1
ATOM 861 O O . ARG A 1 106 ? 8.211 7.195 -10.024 1.00 94.81 106 ARG A O 1
ATOM 868 N N . TYR A 1 107 ? 9.278 7.643 -8.073 1.00 94.19 107 TYR A N 1
ATOM 869 C CA . TYR A 1 107 ? 10.623 7.247 -8.489 1.00 94.19 107 TYR A CA 1
ATOM 870 C C . TYR A 1 107 ? 11.048 7.848 -9.835 1.00 94.19 107 TYR A C 1
ATOM 872 O O . TYR A 1 107 ? 11.672 7.193 -10.665 1.00 94.19 107 TYR A O 1
ATOM 880 N N . SER A 1 108 ? 10.686 9.111 -10.079 1.00 93.38 108 SER A N 1
ATOM 881 C CA . SER A 1 108 ? 10.926 9.789 -11.363 1.00 93.38 108 SER A CA 1
ATOM 882 C C . SER A 1 108 ? 12.409 9.973 -11.698 1.00 93.38 108 SER A C 1
ATOM 884 O O . SER A 1 108 ? 12.738 10.226 -12.850 1.00 93.38 108 SER A O 1
ATOM 886 N N . HIS A 1 109 ? 13.291 9.856 -10.703 1.00 92.88 109 HIS A N 1
ATOM 887 C CA . HIS A 1 109 ? 14.742 9.925 -10.867 1.00 92.88 109 HIS A CA 1
ATOM 888 C C . HIS A 1 109 ? 15.356 8.609 -11.382 1.00 92.88 109 HIS A C 1
ATOM 890 O O . HIS A 1 109 ? 16.510 8.605 -11.800 1.00 92.88 109 HIS A O 1
ATOM 896 N N . LEU A 1 110 ? 14.610 7.498 -11.350 1.00 91.56 110 LEU A N 1
ATOM 897 C CA . LEU A 1 110 ? 15.080 6.190 -11.806 1.00 91.56 110 LEU A CA 1
ATOM 898 C C . LEU A 1 110 ? 14.748 5.944 -13.279 1.00 91.56 110 LEU A C 1
ATOM 900 O O . LEU A 1 110 ? 13.802 6.506 -13.837 1.00 91.56 110 LEU A O 1
ATOM 904 N N . ASN A 1 111 ? 15.493 5.020 -13.892 1.00 91.00 111 ASN A N 1
ATOM 905 C CA . ASN A 1 111 ? 15.149 4.483 -15.206 1.00 91.00 111 ASN A CA 1
ATOM 906 C C . ASN A 1 111 ? 13.744 3.853 -15.172 1.00 91.00 111 ASN A C 1
ATOM 908 O O . ASN A 1 111 ? 13.372 3.188 -14.203 1.00 91.00 111 ASN A O 1
ATOM 912 N N . ILE A 1 112 ? 12.975 4.051 -16.246 1.00 91.00 112 ILE A N 1
ATOM 913 C CA . ILE A 1 112 ? 11.588 3.599 -16.361 1.00 91.00 112 ILE A CA 1
ATOM 914 C C . ILE A 1 112 ? 11.402 2.103 -16.099 1.00 91.00 112 ILE A C 1
ATOM 916 O O . ILE A 1 112 ? 10.377 1.734 -15.539 1.00 91.00 112 ILE A O 1
ATOM 920 N N . ILE A 1 113 ? 12.396 1.267 -16.406 1.00 92.50 113 ILE A N 1
ATOM 921 C CA . ILE A 1 113 ? 12.325 -0.190 -16.204 1.00 92.50 113 ILE A CA 1
ATOM 922 C C . ILE A 1 113 ? 12.186 -0.594 -14.726 1.00 92.50 113 ILE A C 1
ATOM 924 O O . ILE A 1 113 ? 11.604 -1.625 -14.415 1.00 92.50 113 ILE A O 1
ATOM 928 N N . TYR A 1 114 ? 12.671 0.239 -13.801 1.00 93.25 114 TYR A N 1
ATOM 929 C CA . TYR A 1 114 ? 12.690 -0.051 -12.363 1.00 93.25 114 TYR A CA 1
ATOM 930 C C . TYR A 1 114 ? 11.473 0.488 -11.610 1.00 93.25 114 TYR A C 1
ATOM 932 O O . TYR A 1 114 ? 11.249 0.159 -10.440 1.00 93.25 114 TYR A O 1
ATOM 940 N N . ARG A 1 115 ? 10.718 1.377 -12.259 1.00 95.00 115 ARG A N 1
ATOM 941 C CA . ARG A 1 115 ? 9.638 2.141 -11.633 1.00 95.00 115 ARG A CA 1
ATOM 942 C C . ARG A 1 115 ? 8.383 1.308 -11.383 1.00 95.00 115 ARG A C 1
ATOM 944 O O . ARG A 1 115 ? 7.853 1.457 -10.284 1.00 95.00 115 ARG A O 1
ATOM 951 N N . PRO A 1 116 ? 7.917 0.431 -12.297 1.00 96.88 116 PRO A N 1
ATOM 952 C CA . PRO A 1 116 ? 6.708 -0.356 -12.077 1.00 96.88 116 PRO A CA 1
ATOM 953 C C . PRO A 1 116 ? 6.717 -1.121 -10.755 1.00 96.88 116 PRO A C 1
ATOM 955 O O . PRO A 1 116 ? 5.817 -0.928 -9.944 1.00 96.88 116 PRO A O 1
ATOM 958 N N . VAL A 1 117 ? 7.771 -1.900 -10.490 1.00 97.06 117 VAL A N 1
ATOM 959 C CA . VAL A 1 117 ? 7.911 -2.701 -9.259 1.00 97.06 117 VAL A CA 1
ATOM 960 C C . VAL A 1 117 ? 7.864 -1.818 -8.011 1.00 97.06 117 VAL A C 1
ATOM 962 O O . VAL A 1 117 ? 7.126 -2.106 -7.070 1.00 97.06 117 VAL A O 1
ATOM 965 N N . ARG A 1 118 ? 8.595 -0.698 -8.013 1.00 96.88 118 ARG A N 1
ATOM 966 C CA . ARG A 1 118 ? 8.637 0.228 -6.871 1.00 96.88 118 ARG A CA 1
ATOM 967 C C . ARG A 1 118 ? 7.319 0.956 -6.640 1.00 96.88 118 ARG A C 1
ATOM 969 O O . ARG A 1 118 ? 6.909 1.146 -5.502 1.00 96.88 118 ARG A O 1
ATOM 976 N N . CYS A 1 119 ? 6.642 1.358 -7.712 1.00 97.81 119 CYS A N 1
ATOM 977 C CA . CYS A 1 119 ? 5.411 2.139 -7.626 1.00 97.81 119 CYS A CA 1
ATOM 978 C C . CYS A 1 119 ? 4.179 1.271 -7.335 1.00 97.81 119 CYS A C 1
ATOM 980 O O . CYS A 1 119 ? 3.208 1.770 -6.766 1.00 97.81 119 CYS A O 1
ATOM 982 N N . ALA A 1 120 ? 4.199 -0.010 -7.716 1.00 98.12 120 ALA A N 1
ATOM 983 C CA . ALA A 1 120 ? 3.062 -0.921 -7.611 1.00 98.12 120 ALA A CA 1
ATOM 984 C C . ALA A 1 120 ? 2.382 -0.957 -6.228 1.00 98.12 120 ALA A C 1
ATOM 986 O O . ALA A 1 120 ? 1.159 -0.794 -6.193 1.00 98.12 120 ALA A O 1
ATOM 987 N N . PRO A 1 121 ? 3.101 -1.106 -5.094 1.00 98.38 121 PRO A N 1
ATOM 988 C CA . PRO A 1 121 ? 2.460 -1.097 -3.778 1.00 98.38 121 PRO A CA 1
ATOM 989 C C . PRO A 1 121 ? 1.768 0.237 -3.456 1.00 98.38 121 PRO A C 1
ATOM 991 O O . PRO A 1 121 ? 0.664 0.239 -2.912 1.00 98.38 121 PRO A O 1
ATOM 994 N N . PHE A 1 122 ? 2.349 1.375 -3.849 1.00 98.25 122 PHE A N 1
ATOM 995 C CA . PHE A 1 122 ? 1.731 2.692 -3.650 1.00 98.25 122 PHE A CA 1
ATOM 996 C C . PHE A 1 122 ? 0.492 2.882 -4.521 1.00 98.25 122 PHE A C 1
ATOM 998 O O . PHE A 1 122 ? -0.509 3.427 -4.059 1.00 98.25 122 PHE A O 1
ATOM 1005 N N . VAL A 1 123 ? 0.534 2.409 -5.770 1.00 98.06 123 VAL A N 1
ATOM 1006 C CA . VAL A 1 123 ? -0.628 2.431 -6.667 1.00 98.06 123 VAL A CA 1
ATOM 1007 C C . VAL A 1 123 ? -1.743 1.549 -6.106 1.00 98.06 123 VAL A C 1
ATOM 1009 O O . VAL A 1 123 ? -2.881 2.001 -6.015 1.00 98.06 123 VAL A O 1
ATOM 1012 N N . ALA A 1 124 ? -1.435 0.334 -5.646 1.00 98.00 124 ALA A N 1
ATOM 1013 C CA . ALA A 1 124 ? -2.417 -0.544 -5.010 1.00 98.00 124 ALA A CA 1
ATOM 1014 C C . ALA A 1 124 ? -3.067 0.105 -3.775 1.00 98.00 124 ALA A C 1
ATOM 1016 O O . ALA A 1 124 ? -4.291 0.036 -3.605 1.00 98.00 124 ALA A O 1
ATOM 1017 N N . ALA A 1 125 ? -2.269 0.774 -2.935 1.00 97.44 125 ALA A N 1
ATOM 1018 C CA . ALA A 1 125 ? -2.770 1.517 -1.780 1.00 97.44 125 ALA A CA 1
ATOM 1019 C C . ALA A 1 125 ? -3.668 2.681 -2.217 1.00 97.44 125 ALA A C 1
ATOM 1021 O O . ALA A 1 125 ? -4.778 2.816 -1.708 1.00 97.44 125 ALA A O 1
ATOM 1022 N N . HIS A 1 126 ? -3.248 3.467 -3.211 1.00 97.06 126 HIS A N 1
ATOM 1023 C CA . HIS A 1 126 ? -4.043 4.562 -3.765 1.00 97.06 126 HIS A CA 1
ATOM 1024 C C . HIS A 1 126 ? -5.409 4.092 -4.281 1.00 97.06 126 HIS A C 1
ATOM 1026 O O . HIS A 1 126 ? -6.424 4.701 -3.943 1.00 97.06 126 HIS A O 1
ATOM 1032 N N . LEU A 1 127 ? -5.453 3.001 -5.051 1.00 96.81 127 LEU A N 1
ATOM 1033 C CA . LEU A 1 127 ? -6.707 2.439 -5.561 1.00 96.81 127 LEU A CA 1
ATOM 1034 C C . LEU A 1 127 ? -7.645 2.050 -4.411 1.00 96.81 127 LEU A C 1
ATOM 1036 O O . LEU A 1 127 ? -8.819 2.419 -4.415 1.00 96.81 127 LEU A O 1
ATOM 1040 N N . SER A 1 128 ? -7.099 1.372 -3.397 1.00 95.25 128 SER A N 1
ATOM 1041 C CA . SER A 1 128 ? -7.849 0.899 -2.228 1.00 95.25 128 SER A CA 1
ATOM 1042 C C . SER A 1 128 ? -8.381 2.054 -1.378 1.00 95.25 128 SER A C 1
ATOM 1044 O O . SER A 1 128 ? -9.548 2.066 -0.999 1.00 95.25 128 SER A O 1
ATOM 1046 N N . LEU A 1 129 ? -7.552 3.068 -1.124 1.00 94.00 129 LEU A N 1
ATOM 1047 C CA . LEU A 1 129 ? -7.925 4.248 -0.343 1.00 94.00 129 LEU A CA 1
ATOM 1048 C C . LEU A 1 129 ? -8.988 5.098 -1.046 1.00 94.00 129 LEU A C 1
ATOM 1050 O O . LEU A 1 129 ? -9.776 5.760 -0.374 1.00 94.00 129 LEU A O 1
ATOM 1054 N N . ASN A 1 130 ? -9.019 5.108 -2.377 1.00 94.31 130 ASN A N 1
ATOM 1055 C CA . ASN A 1 130 ? -9.928 5.948 -3.159 1.00 94.31 130 ASN A CA 1
ATOM 1056 C C . ASN A 1 130 ? -11.122 5.182 -3.744 1.00 94.31 130 ASN A C 1
ATOM 1058 O O . ASN A 1 130 ? -11.856 5.743 -4.553 1.00 94.31 130 ASN A O 1
ATOM 1062 N N . ASN A 1 131 ? -11.341 3.928 -3.330 1.00 93.12 131 ASN A N 1
ATOM 1063 C CA . ASN A 1 131 ? -12.407 3.059 -3.844 1.00 93.12 131 ASN A CA 1
ATOM 1064 C C . ASN A 1 131 ? -12.409 2.949 -5.383 1.00 93.12 131 ASN A C 1
ATOM 1066 O O . ASN A 1 131 ? -13.463 2.856 -6.015 1.00 93.12 131 ASN A O 1
ATOM 1070 N N . ILE A 1 132 ? -11.225 2.969 -6.000 1.00 95.25 132 ILE A N 1
ATOM 1071 C CA . ILE A 1 132 ? -11.082 2.850 -7.451 1.00 95.25 132 ILE A CA 1
ATOM 1072 C C . ILE A 1 132 ? -11.074 1.366 -7.801 1.00 95.25 132 ILE A C 1
ATOM 1074 O O . ILE A 1 132 ? -10.202 0.617 -7.363 1.00 95.25 132 ILE A O 1
ATOM 1078 N N . THR A 1 133 ? -12.035 0.940 -8.620 1.00 95.19 133 THR A N 1
ATOM 1079 C CA . THR A 1 133 ? -12.078 -0.440 -9.117 1.00 95.19 133 THR A CA 1
ATOM 1080 C C . THR A 1 133 ? -11.025 -0.614 -10.216 1.00 95.19 133 THR A C 1
ATOM 1082 O O . THR A 1 133 ? -11.111 0.075 -11.236 1.00 95.19 133 THR A O 1
ATOM 1085 N N . PRO A 1 134 ? -10.023 -1.495 -10.038 1.00 94.50 134 PRO A N 1
ATOM 1086 C CA . PRO A 1 134 ? -8.998 -1.712 -11.049 1.00 94.50 134 PRO A CA 1
ATOM 1087 C C . PRO A 1 134 ? -9.572 -2.444 -12.267 1.00 94.50 134 PRO A C 1
ATOM 1089 O O . PRO A 1 134 ? -10.433 -3.315 -12.141 1.00 94.50 134 PRO A O 1
ATOM 1092 N N . THR A 1 135 ? -9.063 -2.110 -13.451 1.00 96.12 135 THR A N 1
ATOM 1093 C CA . THR A 1 135 ? -9.360 -2.840 -14.690 1.00 96.12 135 THR A CA 1
ATOM 1094 C C . THR A 1 135 ? -8.690 -4.219 -14.675 1.00 96.12 135 THR A C 1
ATOM 1096 O O . THR A 1 135 ? -7.709 -4.433 -13.960 1.00 96.12 135 THR A O 1
ATOM 1099 N N . GLU A 1 136 ? -9.173 -5.170 -15.480 1.00 95.94 136 GLU A N 1
ATOM 1100 C CA . GLU A 1 136 ? -8.551 -6.503 -15.571 1.00 95.94 136 GLU A CA 1
ATOM 1101 C C . GLU A 1 136 ? -7.052 -6.464 -15.939 1.00 95.94 136 GLU A C 1
ATOM 1103 O O . GLU A 1 136 ? -6.278 -7.159 -15.272 1.00 95.94 136 GLU A O 1
ATOM 1108 N N . PRO A 1 137 ? -6.594 -5.630 -16.902 1.00 96.69 137 PRO A N 1
ATOM 1109 C CA . PRO A 1 137 ? -5.166 -5.485 -17.190 1.00 96.69 137 PRO A CA 1
ATOM 1110 C C . PRO A 1 137 ? -4.352 -5.014 -15.979 1.00 96.69 137 PRO A C 1
ATOM 1112 O O . PRO A 1 137 ? -3.301 -5.578 -15.680 1.00 96.69 137 PRO A O 1
ATOM 1115 N N . LEU A 1 138 ? -4.869 -4.041 -15.224 1.00 96.38 138 LEU A N 1
ATOM 1116 C CA . LEU A 1 138 ? -4.209 -3.536 -14.022 1.00 96.38 138 LEU A CA 1
ATOM 1117 C C . LEU A 1 138 ? -4.147 -4.595 -12.912 1.00 96.38 138 LEU A C 1
ATOM 1119 O O . LEU A 1 138 ? -3.129 -4.719 -12.233 1.00 96.38 138 LEU A O 1
ATOM 1123 N N . ILE A 1 139 ? -5.206 -5.396 -12.741 1.00 96.69 139 ILE A N 1
ATOM 1124 C CA . ILE A 1 139 ? -5.207 -6.529 -11.801 1.00 96.69 139 ILE A CA 1
ATOM 1125 C C . ILE A 1 139 ? -4.117 -7.538 -12.179 1.00 96.69 139 ILE A C 1
ATOM 1127 O O . ILE A 1 139 ? -3.425 -8.052 -11.295 1.00 96.69 139 ILE A O 1
ATOM 1131 N N . TYR A 1 140 ? -3.966 -7.837 -13.471 1.00 96.56 140 TYR A N 1
ATOM 1132 C CA . TYR A 1 140 ? -2.930 -8.745 -13.954 1.00 96.56 140 TYR A CA 1
ATOM 1133 C C . TYR A 1 140 ? -1.523 -8.202 -13.668 1.00 96.56 140 TYR A C 1
ATOM 1135 O O . TYR A 1 140 ? -0.714 -8.916 -13.074 1.00 96.56 140 TYR A O 1
ATOM 1143 N N . GLU A 1 141 ? -1.252 -6.934 -13.994 1.00 97.25 141 GLU A N 1
ATOM 1144 C CA . GLU A 1 141 ? 0.044 -6.304 -13.707 1.00 97.25 141 GLU A CA 1
ATOM 1145 C C . GLU A 1 141 ? 0.355 -6.281 -12.207 1.00 97.25 141 GLU A C 1
ATOM 1147 O O . GLU A 1 141 ? 1.445 -6.675 -11.798 1.00 97.25 141 GLU A O 1
ATOM 1152 N N . LEU A 1 142 ? -0.609 -5.907 -11.360 1.00 97.81 142 LEU A N 1
ATOM 1153 C CA . LEU A 1 142 ? -0.429 -5.917 -9.905 1.00 97.81 142 LEU A CA 1
ATOM 1154 C C . LEU A 1 142 ? -0.071 -7.313 -9.379 1.00 97.81 142 LEU A C 1
ATOM 1156 O O . LEU A 1 142 ? 0.778 -7.442 -8.498 1.00 97.81 142 LEU A O 1
ATOM 1160 N N . ARG A 1 143 ? -0.687 -8.371 -9.922 1.00 97.38 143 ARG A N 1
ATOM 1161 C CA . ARG A 1 143 ? -0.355 -9.758 -9.556 1.00 97.38 143 ARG A CA 1
ATOM 1162 C C . ARG A 1 143 ? 1.046 -10.149 -10.011 1.00 97.38 143 ARG A C 1
ATOM 1164 O O . ARG A 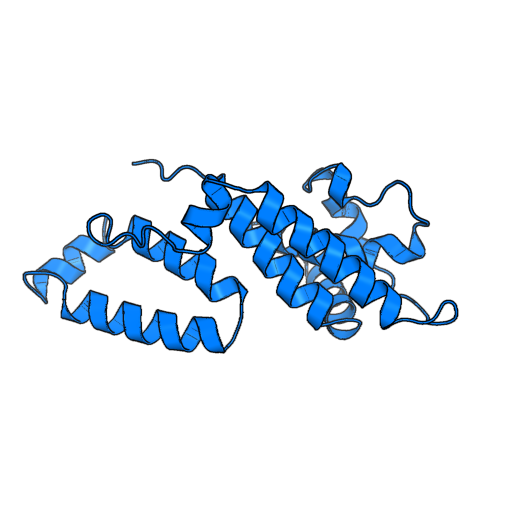1 143 ? 1.745 -10.801 -9.241 1.00 97.38 143 ARG A O 1
ATOM 1171 N N . LEU A 1 144 ? 1.443 -9.753 -11.220 1.00 97.50 144 LEU A N 1
ATOM 1172 C CA . LEU A 1 144 ? 2.779 -10.009 -11.757 1.00 97.50 144 LEU A CA 1
ATOM 1173 C C . LEU A 1 144 ? 3.856 -9.316 -10.912 1.00 97.50 144 LEU A C 1
ATOM 1175 O O . LEU A 1 144 ? 4.810 -9.954 -10.480 1.00 97.50 144 LEU A O 1
ATOM 1179 N N . LEU A 1 145 ? 3.663 -8.033 -10.613 1.00 97.75 145 LEU A N 1
ATOM 1180 C CA . LEU A 1 145 ? 4.606 -7.219 -9.842 1.00 97.75 145 LEU A CA 1
ATOM 1181 C C . LEU A 1 145 ? 4.724 -7.701 -8.395 1.00 97.75 145 LEU A C 1
ATOM 1183 O O . LEU A 1 145 ? 5.819 -7.756 -7.846 1.00 97.75 145 LEU A O 1
ATOM 1187 N N . ARG A 1 146 ? 3.611 -8.138 -7.800 1.00 97.44 146 ARG A N 1
ATOM 1188 C CA . ARG A 1 146 ? 3.612 -8.799 -6.491 1.00 97.44 146 ARG A CA 1
ATOM 1189 C C . ARG A 1 146 ? 4.287 -10.174 -6.510 1.00 97.44 146 ARG A C 1
ATOM 1191 O O . ARG A 1 146 ? 4.780 -10.624 -5.481 1.00 97.44 146 ARG A O 1
ATOM 1198 N N . ALA A 1 147 ? 4.243 -10.888 -7.633 1.00 96.81 147 ALA A N 1
ATOM 1199 C CA . ALA A 1 147 ? 4.915 -12.178 -7.768 1.00 96.81 147 ALA A CA 1
ATOM 1200 C C . ALA A 1 147 ? 6.431 -12.028 -7.949 1.00 96.81 147 ALA A C 1
ATOM 1202 O O . ALA A 1 147 ? 7.155 -12.935 -7.554 1.00 96.81 147 ALA A O 1
ATOM 1203 N N . PHE A 1 148 ? 6.882 -10.902 -8.512 1.00 96.94 148 PHE A N 1
ATOM 1204 C CA . PHE A 1 148 ? 8.296 -10.573 -8.679 1.00 96.94 148 PHE A CA 1
ATOM 1205 C C . PHE A 1 148 ? 9.009 -10.381 -7.333 1.00 96.94 148 PHE A C 1
ATOM 1207 O O . PHE A 1 148 ? 9.953 -11.105 -7.046 1.00 96.94 148 PHE A O 1
ATOM 1214 N N . ASP A 1 149 ? 8.501 -9.492 -6.473 1.00 97.12 149 ASP A N 1
ATOM 1215 C CA . ASP A 1 149 ? 8.948 -9.387 -5.079 1.00 97.12 149 ASP A CA 1
ATOM 1216 C C . ASP A 1 149 ? 7.734 -9.197 -4.162 1.00 97.12 149 ASP A C 1
ATOM 1218 O O . ASP A 1 149 ? 7.126 -8.123 -4.079 1.00 97.12 149 ASP A O 1
ATOM 1222 N N . ARG A 1 150 ? 7.362 -10.281 -3.476 1.00 96.00 150 ARG A N 1
ATOM 1223 C CA . ARG A 1 150 ? 6.219 -10.286 -2.560 1.00 96.00 150 ARG A CA 1
ATOM 1224 C C . ARG A 1 150 ? 6.511 -9.518 -1.278 1.00 96.00 150 ARG A C 1
ATOM 1226 O O . ARG A 1 150 ? 5.583 -8.916 -0.744 1.00 96.00 150 ARG A O 1
ATOM 1233 N N . ASP A 1 151 ? 7.743 -9.557 -0.788 1.00 96.06 151 ASP A N 1
ATOM 1234 C CA . ASP A 1 151 ? 8.107 -8.948 0.489 1.00 96.06 151 ASP A CA 1
ATOM 1235 C C . ASP A 1 151 ? 8.121 -7.427 0.354 1.00 96.06 151 ASP A C 1
ATOM 1237 O O . ASP A 1 151 ? 7.518 -6.729 1.169 1.00 96.06 151 ASP A O 1
ATOM 1241 N N . TRP A 1 152 ? 8.698 -6.908 -0.729 1.00 97.44 152 TRP A N 1
ATOM 1242 C CA . TRP A 1 152 ? 8.569 -5.506 -1.112 1.00 97.44 152 TRP A CA 1
ATOM 1243 C C . TRP A 1 152 ? 7.098 -5.116 -1.267 1.00 97.44 152 TRP A C 1
ATOM 1245 O O . TRP A 1 152 ? 6.630 -4.179 -0.619 1.00 97.44 152 TRP A O 1
ATOM 1255 N N . PHE A 1 153 ? 6.343 -5.852 -2.090 1.00 98.12 153 PHE A N 1
ATOM 1256 C CA . PHE A 1 153 ? 4.969 -5.474 -2.399 1.00 98.12 153 PHE A CA 1
ATOM 1257 C C . PHE A 1 153 ? 4.074 -5.479 -1.155 1.00 98.12 153 PHE A C 1
ATOM 1259 O O . PHE A 1 153 ? 3.422 -4.476 -0.875 1.00 98.12 153 PHE A O 1
ATOM 1266 N N . ASP A 1 154 ? 4.016 -6.586 -0.407 1.00 96.75 154 ASP A N 1
ATOM 1267 C CA . ASP A 1 154 ? 3.070 -6.747 0.704 1.00 96.75 154 ASP A CA 1
ATOM 1268 C C . ASP A 1 154 ? 3.404 -5.796 1.871 1.00 96.75 154 ASP A C 1
ATOM 1270 O O . ASP A 1 154 ? 2.479 -5.230 2.465 1.00 96.75 154 ASP A O 1
ATOM 1274 N N . ASN A 1 155 ? 4.691 -5.571 2.177 1.00 96.75 155 ASN A N 1
ATOM 1275 C CA . ASN A 1 155 ? 5.099 -4.689 3.278 1.00 96.75 155 ASN A CA 1
ATOM 1276 C C . ASN A 1 155 ? 4.936 -3.207 2.926 1.00 96.75 155 ASN A C 1
ATOM 1278 O O . ASN A 1 155 ? 4.360 -2.450 3.710 1.00 96.75 155 ASN A O 1
ATOM 1282 N N . VAL A 1 156 ? 5.369 -2.781 1.735 1.00 98.00 156 VAL A N 1
ATOM 1283 C CA . VAL A 1 156 ? 5.216 -1.377 1.320 1.00 98.00 156 VAL A CA 1
ATOM 1284 C C . VAL A 1 156 ? 3.750 -1.037 1.079 1.00 98.00 156 VAL A C 1
ATOM 1286 O O . VAL A 1 156 ? 3.318 0.057 1.435 1.00 98.00 156 VAL A O 1
ATOM 1289 N N . TYR A 1 157 ? 2.953 -1.973 0.549 1.00 97.81 157 TYR A N 1
ATOM 1290 C CA . TYR A 1 157 ? 1.506 -1.789 0.439 1.00 97.81 157 TYR A CA 1
ATOM 1291 C C . TYR A 1 157 ? 0.870 -1.580 1.815 1.00 97.81 157 TYR A C 1
ATOM 1293 O O . TYR A 1 157 ? 0.066 -0.663 1.975 1.00 97.81 157 TYR A O 1
ATOM 1301 N N . ALA A 1 158 ? 1.253 -2.385 2.813 1.00 96.19 158 ALA A N 1
ATOM 1302 C CA . ALA A 1 158 ? 0.772 -2.215 4.179 1.00 96.19 158 ALA A CA 1
ATOM 1303 C C . ALA A 1 158 ? 1.131 -0.830 4.728 1.00 96.19 158 ALA A C 1
ATOM 1305 O O . ALA A 1 158 ? 0.236 -0.116 5.166 1.00 96.19 158 ALA A O 1
ATOM 1306 N N . ILE A 1 159 ? 2.393 -0.406 4.617 1.00 96.25 159 ILE A N 1
ATOM 1307 C CA . ILE A 1 159 ? 2.841 0.916 5.080 1.00 96.25 159 ILE A CA 1
ATOM 1308 C C . ILE A 1 159 ? 2.089 2.052 4.370 1.00 96.25 159 ILE A C 1
ATOM 1310 O O . ILE A 1 159 ? 1.567 2.955 5.026 1.00 96.25 159 ILE A O 1
ATOM 1314 N N . ALA A 1 160 ? 2.001 2.005 3.038 1.00 96.75 160 ALA A N 1
ATOM 1315 C CA . ALA A 1 160 ? 1.323 3.025 2.243 1.00 96.75 160 ALA A CA 1
ATOM 1316 C C . ALA A 1 160 ? -0.172 3.115 2.586 1.00 96.75 160 ALA A C 1
ATOM 1318 O O . ALA A 1 160 ? -0.724 4.214 2.683 1.00 96.75 160 ALA A O 1
ATOM 1319 N N . LEU A 1 161 ? -0.821 1.969 2.815 1.00 96.06 161 LEU A N 1
ATOM 1320 C CA . LEU A 1 161 ? -2.210 1.914 3.255 1.00 96.06 161 LEU A CA 1
ATOM 1321 C C . LEU A 1 161 ? -2.370 2.510 4.658 1.00 96.06 161 LEU A C 1
ATOM 1323 O O . LEU A 1 161 ? -3.265 3.327 4.858 1.00 96.06 161 LEU A O 1
ATOM 1327 N N . THR A 1 162 ? -1.494 2.160 5.603 1.00 95.06 162 THR A N 1
ATOM 1328 C CA . THR A 1 162 ? -1.500 2.696 6.973 1.00 95.06 162 THR A CA 1
ATOM 1329 C C . THR A 1 162 ? -1.369 4.217 6.979 1.00 95.06 162 THR A C 1
ATOM 1331 O O . THR A 1 162 ? -2.181 4.899 7.603 1.00 95.06 162 THR A O 1
ATOM 1334 N N . LEU A 1 163 ? -0.393 4.763 6.245 1.00 94.56 163 LEU A N 1
ATOM 1335 C CA . LEU A 1 163 ? -0.190 6.210 6.117 1.00 94.56 163 LEU A CA 1
ATOM 1336 C C . LEU A 1 163 ? -1.414 6.899 5.496 1.00 94.56 163 LEU A C 1
ATOM 1338 O O . LEU A 1 163 ? -1.868 7.935 5.983 1.00 94.56 163 LEU A O 1
ATOM 1342 N N . GLY A 1 164 ? -1.996 6.303 4.454 1.00 93.81 164 GLY A N 1
ATOM 1343 C CA . GLY A 1 164 ? -3.191 6.844 3.813 1.00 93.81 164 GLY A CA 1
ATOM 1344 C C . GLY A 1 164 ? -4.442 6.802 4.695 1.00 93.81 164 GLY A C 1
ATOM 1345 O O . GLY A 1 164 ? -5.211 7.763 4.715 1.00 93.81 164 GLY A O 1
ATOM 1346 N N . LEU A 1 165 ? -4.648 5.722 5.455 1.00 92.94 165 LEU A N 1
ATOM 1347 C CA . LEU A 1 165 ? -5.746 5.606 6.422 1.00 92.94 165 LEU A CA 1
ATOM 1348 C C . LEU A 1 165 ? -5.576 6.594 7.578 1.00 92.94 165 LEU A C 1
ATOM 1350 O O . LEU A 1 165 ? -6.559 7.179 8.025 1.00 92.94 165 LEU A O 1
ATOM 1354 N N . ALA A 1 166 ? -4.341 6.811 8.035 1.00 91.50 166 ALA A N 1
ATOM 1355 C CA . ALA A 1 166 ? -4.028 7.766 9.091 1.00 91.50 166 ALA A CA 1
ATOM 1356 C C . ALA A 1 166 ? -4.407 9.202 8.700 1.00 91.50 166 ALA A C 1
ATOM 1358 O O . ALA A 1 166 ? -4.899 9.948 9.549 1.00 91.50 166 ALA A O 1
ATOM 1359 N N . GLY A 1 167 ? -4.216 9.561 7.423 1.00 87.88 167 GLY A N 1
ATOM 1360 C CA . GLY A 1 167 ? -4.572 10.867 6.863 1.00 87.88 167 GLY A CA 1
ATOM 1361 C C . GLY A 1 167 ? -6.060 11.056 6.544 1.00 87.88 167 GLY A C 1
ATOM 1362 O O . GLY A 1 167 ? -6.512 12.194 6.422 1.00 87.88 167 GLY A O 1
ATOM 1363 N N . LYS A 1 168 ? -6.849 9.978 6.433 1.00 83.50 168 LYS A N 1
ATOM 1364 C CA . LYS A 1 168 ? -8.310 10.078 6.318 1.00 83.50 168 LYS A CA 1
ATOM 1365 C C . LYS A 1 168 ? -8.893 10.350 7.702 1.00 83.50 168 LYS A C 1
ATOM 1367 O O . LYS A 1 168 ? -8.986 9.447 8.532 1.00 83.50 168 LYS A O 1
ATOM 1372 N N . THR A 1 169 ? -9.276 11.599 7.956 1.00 60.59 169 THR A N 1
ATOM 1373 C CA . THR A 1 169 ? -9.986 11.995 9.176 1.00 60.59 169 THR A CA 1
ATOM 1374 C C . THR A 1 169 ? -11.192 11.091 9.414 1.00 60.59 169 THR A C 1
ATOM 1376 O O . THR A 1 169 ? -11.955 10.787 8.493 1.00 60.59 169 THR A O 1
ATOM 1379 N N . VAL A 1 170 ? -11.369 10.661 10.665 1.00 56.41 170 VAL A N 1
ATOM 1380 C CA . VAL A 1 170 ? -12.605 10.027 11.125 1.00 56.41 170 VAL A CA 1
ATOM 1381 C C . VAL A 1 170 ? -13.651 11.139 11.194 1.00 56.41 170 VAL A C 1
ATOM 1383 O O . VAL A 1 170 ? -13.828 11.767 12.232 1.00 56.41 170 VAL A O 1
ATOM 1386 N N . GLU A 1 171 ? -14.261 11.476 10.055 1.00 42.34 171 GLU A N 1
ATOM 1387 C CA . GLU A 1 171 ? -15.427 12.360 10.058 1.00 42.34 171 GLU A CA 1
ATOM 1388 C C . GLU A 1 171 ? -16.493 11.722 10.956 1.00 42.34 171 GLU A C 1
ATOM 1390 O O . GLU A 1 171 ? -16.844 10.548 10.781 1.00 42.34 171 GLU A O 1
ATOM 1395 N N . SER A 1 172 ? -16.858 12.496 11.979 1.00 35.25 172 SER A N 1
ATOM 1396 C CA . SER A 1 172 ? -17.748 12.164 13.093 1.00 35.25 172 SER A CA 1
ATOM 1397 C C . SER A 1 172 ? -19.208 12.145 12.659 1.00 35.25 172 SER A C 1
ATOM 1399 O O . SER A 1 172 ? -19.587 13.032 11.862 1.00 35.25 172 SER A O 1
#

Sequence (172 aa):
SGLQAALAEIDTDGEIVFSVFQSFHERASVRRPYWKALCDWLQERLFPERALPNGELSIARRCPSFLEQQVDSLELELLGRHDAEEKWPEGNEIMRYLSGIDPNRRYSHLNIIYRPVRCAPFVAAHLSLNNITPTEPLIYELRLLRAFDRDWFDNVYAIALTLGLAGKTVES

Secondary structure (DSSP, 8-state):
-HHHHHHHTTSTTSHHHHHHHHHHHHHHHHH-THHHHHHHHHHHHH-GGG--TTSHHHHHHH-HHHHHHHHHHHHHHHHHHS-TTS-PPP-HHHHHTGGGS-GGGG-TTS-GGGHHHHHHHHHHHHHHHTTPPPPHHHHHHHHHHHHH-HHHHHHHHHHHHHHHHHHS----

Radius of gyration: 18.26 Å; chains: 1; bounding box: 52×26×45 Å